Protein AF-A0A2N3WBT3-F1 (afdb_monomer_lite)

Foldseek 3Di:
DDPDPDPDDAAKDKDKDWDWDWDFQDPDDPDPDDDPVVRIDIWIWIWIFIDGRNHTDDIDTQTADPDRDPVSVVVVVVVVVCSVCVRVVNNVPD

Structure (mmCIF, N/CA/C/O backbone):
data_AF-A0A2N3WBT3-F1
#
_entry.id   AF-A0A2N3WBT3-F1
#
loop_
_atom_site.group_PDB
_atom_site.id
_atom_site.type_symbol
_atom_site.label_atom_id
_atom_site.label_alt_id
_atom_site.label_comp_id
_atom_site.label_asym_id
_atom_site.label_entity_id
_atom_site.label_seq_id
_atom_site.pdbx_PDB_ins_code
_atom_site.Cartn_x
_atom_site.Cartn_y
_atom_site.Cartn_z
_atom_site.occupancy
_atom_site.B_iso_or_equiv
_atom_site.auth_seq_id
_atom_site.auth_comp_id
_atom_site.auth_asym_id
_atom_site.auth_atom_id
_atom_site.pdbx_PDB_model_num
ATOM 1 N N . MET A 1 1 ? 11.697 -20.541 11.352 1.00 32.72 1 MET A N 1
ATOM 2 C CA . MET A 1 1 ? 11.231 -19.623 12.408 1.00 32.72 1 MET A CA 1
ATOM 3 C C . MET A 1 1 ? 10.527 -18.497 11.677 1.00 32.72 1 MET A C 1
ATOM 5 O O . MET A 1 1 ? 11.186 -17.541 11.301 1.00 32.72 1 MET A O 1
ATOM 9 N N . ASP A 1 2 ? 9.248 -18.692 11.357 1.00 43.50 2 ASP A N 1
ATOM 10 C CA . ASP A 1 2 ? 8.412 -17.657 10.740 1.00 43.50 2 ASP A CA 1
ATOM 11 C C . ASP A 1 2 ? 7.973 -16.700 11.843 1.00 43.50 2 ASP A C 1
ATOM 13 O O . ASP A 1 2 ? 7.192 -17.056 12.724 1.00 43.50 2 ASP A O 1
ATOM 17 N N . GLY A 1 3 ? 8.581 -15.519 11.863 1.00 46.62 3 GLY A N 1
ATOM 18 C CA . GLY A 1 3 ? 8.235 -14.455 12.790 1.00 46.62 3 GLY A CA 1
ATOM 19 C C . GLY A 1 3 ? 7.080 -13.631 12.242 1.00 46.62 3 GLY A C 1
ATOM 20 O O . GLY A 1 3 ? 7.323 -12.551 11.726 1.00 46.62 3 GLY A O 1
ATOM 21 N N . THR A 1 4 ? 5.847 -14.117 12.369 1.00 50.53 4 THR A N 1
ATOM 22 C CA . THR A 1 4 ? 4.629 -13.300 12.230 1.00 50.53 4 THR A CA 1
ATOM 23 C C . THR A 1 4 ? 3.536 -13.861 13.137 1.00 50.53 4 THR A C 1
ATOM 25 O O . THR A 1 4 ? 2.543 -14.402 12.671 1.00 50.53 4 THR A O 1
ATOM 28 N N . ASP A 1 5 ? 3.740 -13.771 14.447 1.00 47.66 5 ASP A N 1
ATOM 29 C CA . ASP A 1 5 ? 2.652 -13.906 15.424 1.00 47.66 5 ASP A CA 1
ATOM 30 C C . ASP A 1 5 ? 2.681 -12.654 16.305 1.00 47.66 5 ASP A C 1
ATOM 32 O O . ASP A 1 5 ? 2.968 -12.671 17.503 1.00 47.66 5 ASP A O 1
ATOM 36 N N . GLN A 1 6 ? 2.561 -11.505 15.637 1.00 58.66 6 GLN A N 1
ATOM 37 C CA . GLN A 1 6 ? 2.313 -10.247 16.320 1.00 58.66 6 GLN A CA 1
ATOM 38 C C . GLN A 1 6 ? 0.816 -10.265 16.646 1.00 58.66 6 GLN A C 1
ATOM 40 O O . GLN A 1 6 ? 0.036 -10.479 15.719 1.00 58.66 6 GLN A O 1
ATOM 45 N N . PRO A 1 7 ? 0.404 -10.106 17.918 1.00 57.28 7 PRO A N 1
ATOM 46 C CA . PRO A 1 7 ? -1.005 -10.192 18.285 1.00 57.28 7 PRO A CA 1
ATOM 47 C C . PRO A 1 7 ? -1.799 -9.226 17.409 1.00 57.28 7 PRO A C 1
ATOM 49 O O . PRO A 1 7 ? -1.482 -8.035 17.397 1.00 57.28 7 PRO A O 1
ATOM 52 N N . GLU A 1 8 ? -2.768 -9.752 16.651 1.00 67.44 8 GLU A N 1
ATOM 53 C CA . GLU A 1 8 ? -3.587 -8.955 15.739 1.00 67.44 8 GLU A CA 1
ATOM 54 C C . GLU A 1 8 ? -4.234 -7.828 16.551 1.00 67.44 8 GLU A C 1
ATOM 56 O O . GLU A 1 8 ? -5.015 -8.104 17.472 1.00 67.44 8 GLU A O 1
ATOM 61 N N . PRO A 1 9 ? -3.867 -6.558 16.303 1.00 71.19 9 PRO A N 1
ATOM 62 C CA . PRO A 1 9 ? -4.431 -5.457 17.056 1.00 71.19 9 PRO A CA 1
ATOM 63 C C . PRO A 1 9 ? -5.949 -5.463 16.871 1.00 71.19 9 PRO A C 1
ATOM 65 O O . PRO A 1 9 ? -6.449 -5.514 15.750 1.00 71.19 9 PRO A O 1
ATOM 68 N N . SER A 1 10 ? -6.702 -5.406 17.969 1.00 75.50 10 SER A N 1
ATOM 69 C CA . SER A 1 10 ? -8.150 -5.218 17.892 1.00 75.50 10 SER A CA 1
ATOM 70 C C . SER A 1 10 ? -8.461 -3.846 17.284 1.00 75.50 10 SER A C 1
ATOM 72 O O . SER A 1 10 ? -7.887 -2.848 17.727 1.00 75.50 10 SER A O 1
ATOM 74 N N . GLY A 1 11 ? -9.399 -3.783 16.338 1.00 85.12 11 GLY A N 1
ATOM 75 C CA . GLY A 1 11 ? -9.758 -2.561 15.614 1.00 85.12 11 GLY A CA 1
ATOM 76 C C . GLY A 1 11 ? -9.092 -2.462 14.241 1.00 85.12 11 GLY A C 1
ATOM 77 O O . GLY A 1 11 ? -8.759 -3.480 13.635 1.00 85.12 11 GLY A O 1
ATOM 78 N N . ARG A 1 12 ? -8.933 -1.232 13.739 1.00 91.19 12 ARG A N 1
ATOM 79 C CA . ARG A 1 12 ? -8.299 -0.965 12.443 1.00 91.19 12 ARG A CA 1
ATOM 80 C C . ARG A 1 12 ? -6.788 -0.917 12.576 1.00 91.19 12 ARG A C 1
ATOM 82 O O . ARG A 1 12 ? -6.267 -0.235 13.459 1.00 91.19 12 ARG A O 1
ATOM 89 N N . TRP A 1 13 ? -6.084 -1.592 11.680 1.00 90.31 13 TRP A N 1
ATOM 90 C CA . TRP A 1 13 ? -4.631 -1.529 11.605 1.00 90.31 13 TRP A CA 1
ATOM 91 C C . TRP A 1 13 ? -4.126 -1.776 10.187 1.00 90.31 13 TRP A C 1
ATOM 93 O O . TRP A 1 13 ? -4.795 -2.405 9.369 1.00 90.31 13 TRP A O 1
ATOM 103 N N . VAL A 1 14 ? -2.930 -1.267 9.903 1.00 92.06 14 VAL A N 1
ATOM 104 C CA . VAL A 1 14 ? -2.261 -1.422 8.611 1.00 92.06 14 VAL A CA 1
ATOM 105 C C . VAL A 1 14 ? -0.973 -2.214 8.789 1.00 92.06 14 VAL A C 1
ATOM 107 O O . VAL A 1 14 ? -0.127 -1.885 9.622 1.00 92.06 14 VAL A O 1
ATOM 110 N N . GLY A 1 15 ? -0.823 -3.273 8.001 1.00 91.75 15 GLY A N 1
ATOM 111 C CA . GLY A 1 15 ? 0.407 -4.039 7.856 1.00 91.75 15 GLY A CA 1
ATOM 112 C C . GLY A 1 15 ? 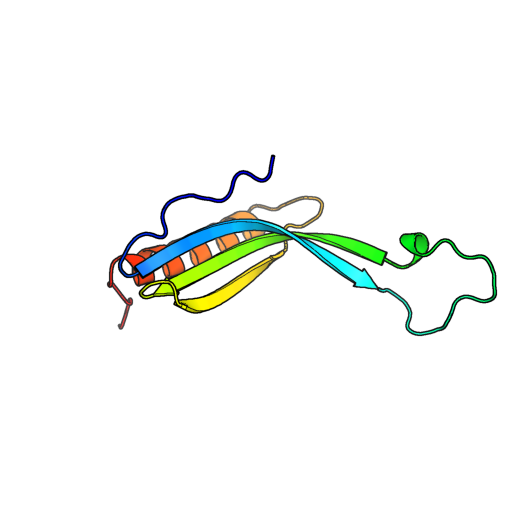1.182 -3.589 6.623 1.00 91.75 15 GLY A C 1
ATOM 113 O O . GLY A 1 15 ? 0.600 -3.398 5.559 1.00 91.75 15 GLY A O 1
ATOM 114 N N . VAL A 1 16 ? 2.501 -3.465 6.750 1.00 91.62 16 VAL A N 1
ATOM 115 C CA . VAL A 1 16 ? 3.400 -3.112 5.643 1.00 91.62 16 VAL A CA 1
ATOM 116 C C . VAL A 1 16 ? 4.470 -4.189 5.533 1.00 91.62 16 VAL A C 1
ATOM 118 O O . VAL A 1 16 ? 5.173 -4.466 6.507 1.00 91.62 16 VAL A O 1
ATOM 121 N N . ARG A 1 17 ? 4.594 -4.817 4.361 1.00 91.88 17 ARG A N 1
ATOM 122 C CA . ARG A 1 17 ? 5.593 -5.868 4.113 1.00 91.88 17 ARG A CA 1
ATOM 123 C C . ARG A 1 17 ? 6.234 -5.734 2.738 1.00 91.88 17 ARG A C 1
ATOM 125 O O . ARG A 1 17 ? 5.570 -5.373 1.772 1.00 91.88 17 ARG A O 1
ATOM 132 N N . LEU A 1 18 ? 7.513 -6.092 2.636 1.00 88.94 18 LEU A N 1
ATOM 133 C CA . LEU A 1 18 ? 8.152 -6.302 1.339 1.00 88.94 18 LEU A CA 1
ATOM 134 C C . LEU A 1 18 ? 7.564 -7.568 0.700 1.00 88.94 18 LEU A C 1
ATOM 136 O O . LEU A 1 18 ? 7.502 -8.623 1.333 1.00 88.94 18 LEU A O 1
ATOM 140 N N . HIS A 1 19 ? 7.136 -7.472 -0.552 1.00 90.25 19 HIS A N 1
ATOM 141 C CA . HIS A 1 19 ? 6.523 -8.560 -1.298 1.00 90.25 19 HIS A CA 1
ATOM 142 C C . HIS A 1 19 ? 7.058 -8.614 -2.729 1.00 90.25 19 HIS A C 1
ATOM 144 O O . HIS A 1 19 ? 7.024 -7.623 -3.454 1.00 90.25 19 HIS A O 1
ATOM 150 N N . HIS A 1 20 ? 7.517 -9.792 -3.148 1.00 87.12 20 HIS A N 1
ATOM 151 C CA . HIS A 1 20 ? 8.015 -10.023 -4.500 1.00 87.12 20 HIS A CA 1
ATOM 152 C C . HIS A 1 20 ? 6.919 -10.630 -5.369 1.00 87.12 20 HIS A C 1
ATOM 154 O O . HIS A 1 20 ? 6.441 -11.737 -5.099 1.00 87.12 20 HIS A O 1
ATOM 160 N N . ARG A 1 21 ? 6.534 -9.913 -6.425 1.00 85.88 21 ARG A N 1
ATOM 161 C CA . ARG A 1 21 ? 5.537 -10.377 -7.387 1.00 85.88 21 ARG A CA 1
ATOM 162 C C . ARG A 1 21 ? 6.245 -11.051 -8.556 1.00 85.88 21 ARG A C 1
ATOM 164 O O . ARG A 1 21 ? 7.049 -10.429 -9.243 1.00 85.88 21 ARG A O 1
ATOM 171 N N . HIS A 1 22 ? 5.945 -12.326 -8.772 1.00 83.38 22 HIS A N 1
ATOM 172 C CA . HIS A 1 22 ? 6.529 -13.121 -9.849 1.00 83.38 22 HIS A CA 1
ATOM 173 C C . HIS A 1 22 ? 5.608 -13.083 -11.068 1.00 83.38 22 HIS A C 1
ATOM 175 O O . HIS A 1 22 ? 4.444 -13.476 -10.979 1.00 83.38 22 HIS A O 1
ATO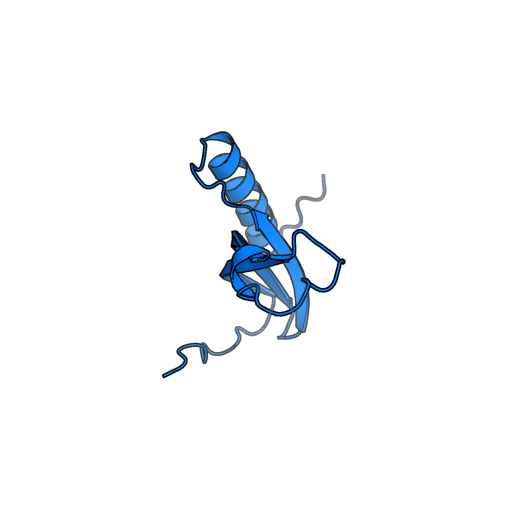M 181 N N . VAL A 1 23 ? 6.120 -12.603 -12.199 1.00 79.81 23 VAL A N 1
ATOM 182 C CA . VAL A 1 23 ? 5.396 -12.526 -13.472 1.00 79.81 23 VAL A CA 1
ATOM 183 C C . VAL A 1 23 ? 6.082 -13.441 -14.475 1.00 79.81 23 VAL A C 1
ATOM 185 O O . VAL A 1 23 ? 7.286 -13.334 -14.693 1.00 79.81 23 VAL A O 1
ATOM 188 N N . ARG A 1 24 ? 5.315 -14.337 -15.101 1.00 79.00 24 ARG A N 1
ATOM 189 C CA . ARG A 1 24 ? 5.816 -15.178 -16.191 1.00 79.00 24 ARG A CA 1
ATOM 190 C C . ARG A 1 24 ? 5.708 -14.442 -17.524 1.00 79.00 24 ARG A C 1
ATOM 192 O O . ARG A 1 24 ? 4.650 -13.918 -17.853 1.00 79.00 24 ARG A O 1
ATOM 199 N N . MET A 1 25 ? 6.805 -14.418 -18.272 1.00 67.81 25 MET A N 1
ATOM 200 C CA . MET A 1 25 ? 6.957 -13.772 -19.575 1.00 67.81 25 MET A CA 1
ATOM 201 C C . MET A 1 25 ? 6.894 -14.775 -20.743 1.00 67.81 25 MET A C 1
ATOM 203 O O . MET A 1 25 ? 7.612 -14.607 -21.712 1.00 67.81 25 MET A O 1
ATOM 207 N N . ASP A 1 26 ? 6.072 -15.827 -20.683 1.00 68.06 26 ASP A N 1
ATOM 208 C CA . ASP A 1 26 ? 5.544 -16.526 -21.875 1.00 68.06 26 ASP A CA 1
ATOM 209 C C . ASP A 1 26 ? 4.446 -17.524 -21.453 1.00 68.06 26 ASP A C 1
ATOM 211 O O . ASP A 1 26 ? 4.582 -18.198 -20.430 1.00 68.06 26 ASP A O 1
ATOM 215 N N . ASP A 1 27 ? 3.383 -17.653 -22.253 1.00 60.16 27 ASP A N 1
ATOM 216 C CA . ASP A 1 27 ? 2.361 -18.708 -22.096 1.00 60.16 27 ASP A CA 1
ATOM 217 C C . ASP A 1 27 ? 2.718 -19.968 -22.903 1.00 60.16 27 ASP A C 1
ATOM 219 O O . ASP A 1 27 ? 2.052 -21.006 -22.814 1.00 60.16 27 ASP A O 1
ATOM 223 N N . ARG A 1 28 ? 3.754 -19.890 -23.746 1.00 60.78 28 ARG A N 1
ATOM 224 C CA . ARG A 1 28 ? 4.199 -21.024 -24.550 1.00 60.78 28 ARG A CA 1
ATOM 225 C C . ARG A 1 28 ? 4.951 -22.000 -23.651 1.00 60.78 28 ARG A C 1
ATOM 227 O O . ARG A 1 28 ? 5.943 -21.610 -23.038 1.00 60.78 28 ARG A O 1
ATOM 234 N N . PRO A 1 29 ? 4.546 -23.282 -23.590 1.00 56.78 29 PRO A N 1
ATOM 235 C CA . PRO A 1 29 ? 5.365 -24.281 -22.932 1.00 56.78 29 PRO A CA 1
ATOM 236 C C . PRO A 1 29 ? 6.712 -24.301 -23.648 1.00 56.78 29 PRO A C 1
ATOM 238 O O . PRO A 1 29 ? 6.775 -24.565 -24.852 1.00 56.78 29 PRO A O 1
ATOM 241 N N . CYS A 1 30 ? 7.778 -23.978 -22.918 1.00 55.38 30 CYS A N 1
ATOM 242 C CA . CYS A 1 30 ? 9.132 -24.119 -23.418 1.00 55.38 30 CYS A CA 1
ATOM 243 C C . CYS A 1 30 ? 9.284 -25.497 -24.059 1.00 55.38 30 CYS A C 1
ATOM 245 O O . CYS A 1 30 ? 8.953 -26.519 -23.448 1.00 55.38 30 CYS A O 1
ATOM 247 N N . ALA A 1 31 ? 9.787 -25.531 -25.294 1.00 59.19 31 ALA A N 1
ATOM 248 C CA . ALA A 1 31 ? 10.260 -26.777 -25.868 1.00 59.19 31 ALA A CA 1
ATOM 249 C C . ALA A 1 31 ? 11.287 -27.374 -24.892 1.00 59.19 31 ALA A C 1
ATOM 251 O O . ALA A 1 31 ? 12.151 -26.665 -24.385 1.00 59.19 31 ALA A O 1
ATOM 252 N N . THR A 1 32 ? 11.107 -28.653 -24.572 1.00 60.12 32 THR A N 1
ATOM 253 C CA . THR A 1 32 ? 11.806 -29.437 -23.547 1.00 60.12 32 THR A CA 1
ATOM 254 C C . THR A 1 32 ? 13.222 -28.936 -23.220 1.00 60.12 32 THR A C 1
ATOM 256 O O . THR A 1 32 ? 14.126 -29.097 -24.035 1.00 60.12 32 THR A O 1
ATOM 259 N N . GLY A 1 33 ? 13.423 -28.390 -22.012 1.00 58.88 33 GLY A N 1
ATOM 260 C CA . GLY A 1 33 ? 14.761 -28.112 -21.467 1.00 58.88 33 GLY A CA 1
ATOM 261 C C . GLY A 1 33 ? 15.047 -26.690 -20.975 1.00 58.88 33 GLY A C 1
ATOM 262 O O . GLY A 1 33 ? 16.157 -26.467 -20.502 1.00 58.88 33 GLY A O 1
ATOM 263 N N . CYS A 1 34 ? 14.107 -25.742 -21.045 1.00 58.78 34 CYS A N 1
ATOM 264 C CA . CYS A 1 34 ? 14.324 -24.425 -20.433 1.00 58.78 34 CYS A CA 1
ATOM 265 C C . CYS A 1 34 ? 14.164 -24.495 -18.904 1.00 58.78 34 CYS A C 1
ATOM 267 O O . CYS A 1 34 ? 13.186 -25.088 -18.434 1.00 58.78 34 CYS A O 1
ATOM 269 N N . PRO A 1 35 ? 15.074 -23.888 -18.124 1.00 61.41 35 PRO A N 1
ATOM 270 C CA . PRO A 1 35 ? 14.845 -23.677 -16.704 1.00 61.41 35 PRO A CA 1
ATOM 271 C C . PRO A 1 35 ? 13.638 -22.745 -16.522 1.00 61.41 35 PRO A C 1
ATOM 273 O O . PRO A 1 35 ? 13.531 -21.702 -17.160 1.00 61.41 35 PRO A O 1
ATOM 276 N N . GLU A 1 36 ? 12.720 -23.131 -15.641 1.00 59.03 36 GLU A N 1
ATOM 277 C CA . GLU A 1 36 ? 11.506 -22.380 -15.283 1.00 59.03 36 GLU A CA 1
ATOM 278 C C . GLU A 1 36 ? 11.770 -20.931 -14.816 1.00 59.03 36 GLU A C 1
ATOM 280 O O . GLU A 1 36 ? 10.896 -20.063 -14.928 1.00 59.03 36 GLU A O 1
ATOM 285 N N . ASP A 1 37 ? 12.998 -20.663 -14.370 1.00 58.91 37 ASP A N 1
ATOM 286 C CA . ASP A 1 37 ? 13.473 -19.358 -13.912 1.00 58.91 37 ASP A CA 1
ATOM 287 C C . ASP A 1 37 ? 13.809 -18.380 -15.054 1.00 58.91 37 ASP A C 1
ATOM 289 O O . ASP A 1 37 ? 13.774 -17.172 -14.838 1.00 58.91 37 ASP A O 1
ATOM 293 N N . GLU A 1 38 ? 14.081 -18.847 -16.283 1.00 59.12 38 GLU A N 1
ATOM 294 C CA . GLU A 1 38 ? 14.424 -17.954 -17.413 1.00 59.12 38 GLU A CA 1
ATOM 295 C C . GLU A 1 38 ? 13.227 -17.141 -17.929 1.00 59.12 38 GLU A C 1
ATOM 297 O O . GLU A 1 38 ? 13.409 -16.132 -18.608 1.00 59.12 38 GLU A O 1
ATOM 302 N N . LEU A 1 39 ? 12.004 -17.554 -17.587 1.00 66.19 39 LEU A N 1
ATOM 303 C CA . LEU A 1 39 ? 10.771 -1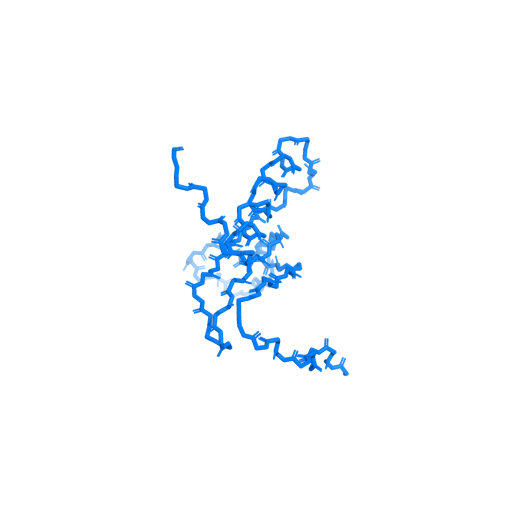6.880 -17.997 1.00 66.19 39 LEU A CA 1
ATOM 304 C C . LEU A 1 39 ? 10.046 -16.183 -16.847 1.00 66.19 39 LEU A C 1
ATOM 306 O O . LEU A 1 39 ? 8.973 -15.629 -17.071 1.00 66.19 39 LEU A O 1
ATOM 310 N N . THR A 1 40 ? 10.574 -16.212 -15.625 1.00 70.50 40 THR A N 1
ATOM 311 C CA . THR A 1 40 ? 9.904 -15.616 -14.464 1.00 70.50 40 THR A CA 1
ATOM 312 C C . THR A 1 40 ? 10.666 -14.380 -14.006 1.00 70.50 40 THR A C 1
ATOM 314 O O . THR A 1 40 ? 11.789 -14.476 -13.525 1.00 70.50 40 THR A O 1
ATOM 317 N N . VAL A 1 41 ? 10.046 -13.205 -14.117 1.00 77.44 41 VAL A N 1
ATOM 318 C CA . VAL A 1 41 ? 10.610 -11.954 -13.599 1.00 77.44 41 VAL A CA 1
ATOM 319 C C . VAL A 1 41 ? 10.014 -11.667 -12.227 1.00 77.44 41 VAL A C 1
ATOM 321 O O . VAL A 1 41 ? 8.794 -11.656 -12.055 1.00 77.44 41 VAL A O 1
ATOM 324 N N . SER A 1 42 ? 10.883 -11.464 -11.238 1.00 79.38 42 SER A N 1
ATOM 325 C CA . SER A 1 42 ? 10.498 -11.102 -9.875 1.00 79.38 42 SER A CA 1
ATOM 326 C C . SER A 1 42 ? 10.613 -9.593 -9.692 1.00 79.38 42 SER A C 1
ATOM 328 O O . SER A 1 42 ? 11.690 -9.027 -9.875 1.00 79.38 42 SER A O 1
ATOM 330 N N . TYR A 1 43 ? 9.505 -8.947 -9.336 1.00 80.69 43 TYR A N 1
ATOM 331 C CA . TYR A 1 43 ? 9.445 -7.515 -9.066 1.00 80.69 43 TYR A CA 1
ATOM 332 C C . TYR A 1 43 ? 9.284 -7.285 -7.563 1.00 80.69 43 TYR A C 1
ATOM 334 O O . TYR A 1 43 ? 8.265 -7.710 -7.000 1.00 80.69 43 TYR A O 1
ATOM 342 N N . PRO A 1 44 ? 10.252 -6.637 -6.891 1.00 86.25 44 PRO A N 1
ATOM 343 C CA . PRO A 1 44 ? 10.061 -6.221 -5.514 1.00 86.25 44 PRO A CA 1
ATOM 344 C C . PRO A 1 44 ? 8.969 -5.150 -5.455 1.00 86.25 44 PRO A C 1
ATOM 346 O O . PRO A 1 44 ? 8.806 -4.330 -6.355 1.00 86.25 44 PRO A O 1
ATOM 349 N N . GLY A 1 45 ? 8.202 -5.159 -4.380 1.00 89.81 45 GLY A N 1
ATOM 350 C CA . GLY A 1 45 ? 7.207 -4.139 -4.111 1.00 89.81 45 GLY A CA 1
ATOM 351 C C . GLY A 1 45 ? 6.825 -4.129 -2.645 1.00 89.81 45 GLY A C 1
ATOM 352 O O . GLY A 1 45 ? 7.14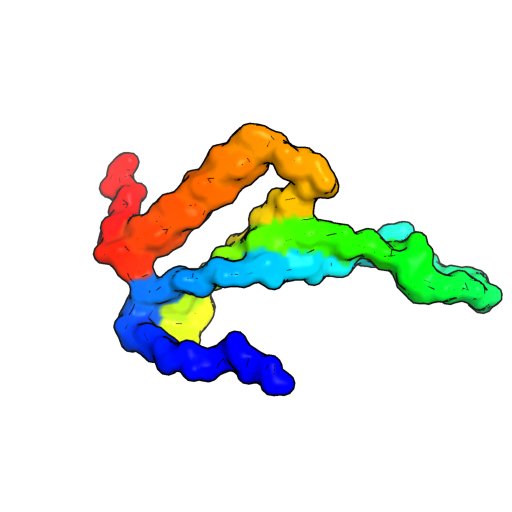9 -5.053 -1.897 1.00 89.81 45 GLY A O 1
ATOM 353 N N . ILE A 1 46 ? 6.137 -3.082 -2.223 1.00 90.56 46 ILE A N 1
ATOM 354 C CA . ILE A 1 46 ? 5.603 -2.970 -0.870 1.00 90.56 46 ILE A CA 1
ATOM 355 C C . ILE A 1 46 ? 4.128 -3.326 -0.923 1.00 90.56 46 ILE A C 1
ATOM 357 O O . ILE A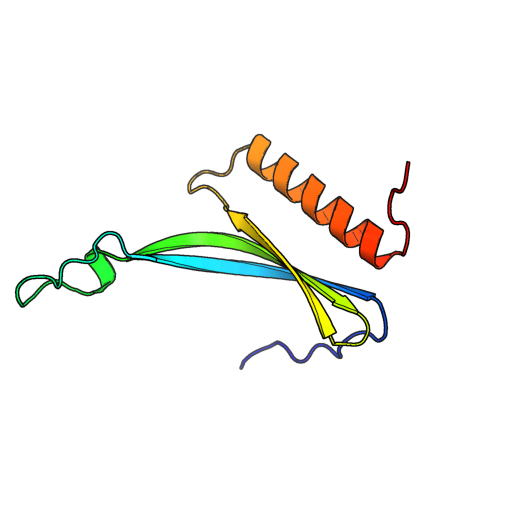 1 46 ? 3.371 -2.799 -1.732 1.00 90.56 46 ILE A O 1
ATOM 361 N N . LEU A 1 47 ? 3.727 -4.253 -0.063 1.00 93.38 47 LEU A N 1
ATOM 362 C CA . LEU A 1 47 ? 2.339 -4.626 0.125 1.00 93.38 47 LEU A CA 1
ATOM 363 C C . LEU A 1 47 ? 1.837 -3.986 1.414 1.00 93.38 47 LEU A C 1
ATOM 365 O O . LEU A 1 47 ? 2.343 -4.281 2.501 1.00 93.38 47 LEU A O 1
ATOM 369 N N . ILE A 1 48 ? 0.862 -3.101 1.254 1.00 94.00 48 ILE A N 1
ATOM 370 C CA . ILE A 1 48 ? 0.120 -2.459 2.330 1.00 94.00 48 ILE A CA 1
ATOM 371 C C . ILE A 1 48 ? -1.207 -3.206 2.452 1.00 94.00 48 ILE A C 1
ATOM 373 O O . ILE A 1 48 ? -1.972 -3.277 1.491 1.00 94.00 48 ILE A O 1
ATOM 377 N N . SER A 1 49 ? -1.463 -3.791 3.617 1.00 93.88 49 SER A N 1
ATOM 378 C CA . SER A 1 49 ? -2.682 -4.543 3.917 1.00 93.88 49 SER A CA 1
ATOM 379 C C . SER A 1 49 ? -3.421 -3.849 5.059 1.00 93.88 49 SER A C 1
ATOM 381 O O . SER A 1 49 ? -2.853 -3.675 6.137 1.00 93.88 49 SER A O 1
ATOM 383 N N . SER A 1 50 ? -4.674 -3.473 4.842 1.00 91.81 50 SER A N 1
ATOM 384 C CA . SER A 1 50 ? -5.540 -2.844 5.840 1.00 91.81 50 SER A CA 1
ATOM 385 C C . SER A 1 50 ? -6.471 -3.894 6.435 1.00 91.81 50 SER A C 1
ATOM 387 O O . SER A 1 50 ? -7.114 -4.642 5.694 1.00 91.81 50 SER A O 1
ATOM 389 N N . TYR A 1 51 ? -6.571 -3.939 7.761 1.00 92.12 51 TYR A N 1
ATOM 390 C CA . TYR A 1 51 ? -7.389 -4.905 8.489 1.00 92.12 51 TYR A CA 1
ATOM 391 C C . TYR A 1 51 ? -8.333 -4.207 9.460 1.00 92.12 51 TYR A C 1
ATOM 393 O O . TYR A 1 51 ? -7.904 -3.318 10.194 1.00 92.12 51 TYR A O 1
ATOM 401 N N . ASP A 1 52 ? -9.596 -4.624 9.502 1.00 90.69 52 ASP A N 1
ATOM 402 C CA . ASP A 1 52 ? -10.595 -4.162 10.471 1.00 90.69 52 ASP A CA 1
ATOM 403 C C . ASP A 1 52 ? -11.083 -5.360 11.295 1.00 90.69 52 ASP A C 1
ATOM 405 O O . ASP A 1 52 ? -11.659 -6.305 10.763 1.00 90.69 52 ASP A O 1
ATOM 409 N N . ASN A 1 53 ? -10.808 -5.357 12.602 1.00 88.25 53 ASN A N 1
ATOM 410 C CA . ASN A 1 53 ? -11.146 -6.455 13.520 1.00 88.25 53 ASN A CA 1
ATOM 411 C C . ASN A 1 53 ? -10.615 -7.831 13.072 1.00 88.25 53 ASN A C 1
ATOM 413 O O . ASN A 1 53 ? -11.276 -8.850 13.264 1.00 88.25 53 ASN A O 1
ATOM 417 N N . GLY A 1 54 ? -9.414 -7.849 12.486 1.00 86.12 54 GLY A N 1
ATOM 418 C CA . GLY A 1 54 ? -8.765 -9.065 11.981 1.00 86.12 54 GLY A CA 1
ATOM 419 C C . GLY A 1 54 ? -9.230 -9.494 10.585 1.00 86.12 54 GLY A C 1
ATOM 420 O O . GLY A 1 54 ? -8.663 -10.420 10.012 1.00 86.12 54 GLY A O 1
ATOM 421 N N . GLU A 1 55 ? -10.217 -8.818 9.993 1.00 88.81 55 GLU A N 1
ATOM 422 C CA . GLU A 1 55 ? -10.611 -9.055 8.606 1.00 88.81 55 GLU A CA 1
ATOM 423 C C . GLU A 1 55 ? -9.792 -8.172 7.667 1.00 88.81 55 GLU A C 1
ATOM 425 O O . GLU A 1 55 ? -9.695 -6.963 7.866 1.00 88.81 55 GLU A O 1
ATOM 430 N N . LEU A 1 56 ? -9.213 -8.772 6.628 1.00 91.06 56 LEU A N 1
ATOM 431 C CA . LEU A 1 56 ? -8.533 -8.035 5.570 1.00 91.06 56 LEU A CA 1
ATOM 432 C C . LEU A 1 56 ? -9.563 -7.278 4.724 1.00 91.06 56 LEU A C 1
ATO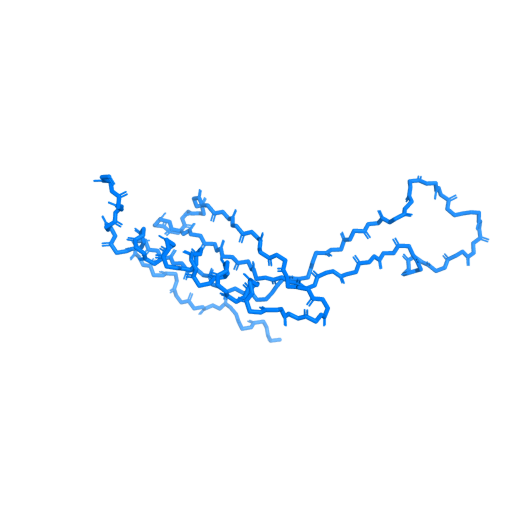M 434 O O . LEU A 1 56 ? -10.363 -7.899 4.025 1.00 91.06 56 LEU A O 1
ATOM 438 N N . VAL A 1 57 ? -9.515 -5.948 4.758 1.00 93.06 57 VAL A N 1
ATOM 439 C CA . VAL A 1 57 ? -10.473 -5.089 4.042 1.00 93.06 57 VAL A CA 1
ATOM 440 C C . VAL A 1 57 ? -9.903 -4.494 2.758 1.00 93.06 57 VAL A C 1
ATOM 442 O O . VAL A 1 57 ? -10.651 -4.232 1.819 1.00 93.06 57 VAL A O 1
ATOM 445 N N . GLU A 1 58 ? -8.588 -4.288 2.693 1.00 91.69 58 GLU A N 1
ATOM 446 C CA . GLU A 1 58 ? -7.917 -3.738 1.516 1.00 91.69 58 GLU A CA 1
ATOM 447 C C . GLU A 1 58 ? -6.486 -4.275 1.416 1.00 91.69 58 GLU A C 1
ATOM 449 O O . GLU A 1 58 ? -5.782 -4.390 2.419 1.00 91.69 58 GLU A O 1
ATOM 454 N N . GLU A 1 59 ? -6.033 -4.557 0.193 1.00 93.31 59 GLU A N 1
ATOM 455 C CA . GLU A 1 59 ? -4.617 -4.750 -0.115 1.00 93.31 59 GLU A CA 1
ATOM 456 C C . GLU A 1 59 ? -4.207 -3.879 -1.295 1.00 93.31 59 GLU A C 1
ATOM 458 O O . GLU A 1 59 ? -4.855 -3.873 -2.345 1.00 93.31 59 GLU A O 1
ATOM 463 N N . ARG A 1 60 ? -3.080 -3.185 -1.137 1.00 92.00 60 ARG A N 1
ATOM 464 C CA . ARG A 1 60 ? -2.453 -2.383 -2.184 1.00 92.00 60 ARG A CA 1
ATOM 465 C C . ARG A 1 60 ? -0.997 -2.783 -2.340 1.00 92.00 60 ARG A C 1
ATOM 467 O O . ARG A 1 60 ? -0.223 -2.766 -1.385 1.00 92.00 60 ARG A O 1
ATOM 474 N N . TRP A 1 61 ? -0.634 -3.163 -3.561 1.00 91.50 61 TRP A N 1
ATOM 475 C CA . TRP A 1 61 ? 0.738 -3.504 -3.917 1.00 91.50 61 TRP A CA 1
ATOM 476 C C . TRP A 1 61 ? 1.360 -2.379 -4.735 1.00 91.50 61 TRP A C 1
ATOM 478 O O . TRP A 1 61 ? 0.836 -2.012 -5.788 1.00 91.50 61 TRP A O 1
ATOM 488 N N . ILE A 1 62 ? 2.487 -1.873 -4.250 1.00 89.50 62 ILE A N 1
ATOM 489 C CA . ILE A 1 62 ? 3.227 -0.757 -4.826 1.00 89.50 62 ILE A CA 1
ATOM 490 C C . ILE A 1 62 ? 4.523 -1.320 -5.407 1.00 89.50 62 ILE A C 1
ATOM 492 O O . ILE A 1 62 ? 5.324 -1.867 -4.643 1.00 89.50 62 ILE A O 1
ATOM 496 N N . PRO A 1 63 ? 4.734 -1.251 -6.731 1.00 87.62 63 PRO A N 1
ATOM 497 C CA . PRO A 1 63 ? 5.977 -1.712 -7.329 1.00 87.62 63 PRO A CA 1
ATOM 498 C C . PRO A 1 63 ? 7.138 -0.846 -6.841 1.00 87.62 63 PRO A C 1
ATOM 500 O O . PRO A 1 63 ? 7.035 0.375 -6.827 1.00 87.62 63 PRO A O 1
ATOM 503 N N . LEU A 1 64 ? 8.250 -1.482 -6.481 1.00 83.75 64 LEU A N 1
ATOM 504 C CA . LEU A 1 64 ? 9.529 -0.800 -6.338 1.00 83.75 64 LEU A CA 1
ATOM 505 C C . LEU A 1 64 ? 10.328 -1.075 -7.610 1.00 83.75 64 LEU A C 1
ATOM 507 O O . LEU A 1 64 ? 10.582 -2.233 -7.959 1.00 83.75 64 LEU A O 1
ATOM 511 N N . GLY A 1 65 ? 10.685 -0.014 -8.332 1.00 75.06 65 GLY A N 1
ATOM 512 C CA . GLY A 1 65 ? 11.574 -0.118 -9.484 1.00 75.06 65 GLY A CA 1
ATOM 513 C C . GLY A 1 65 ? 12.914 -0.763 -9.110 1.00 75.06 65 GLY A C 1
ATOM 514 O O . GLY A 1 65 ? 13.327 -0.757 -7.951 1.00 75.06 65 GLY A O 1
ATOM 515 N N . ALA A 1 66 ? 13.618 -1.319 -10.102 1.00 73.12 66 ALA A N 1
ATOM 516 C CA . ALA A 1 66 ? 14.975 -1.844 -9.898 1.00 73.12 66 ALA A CA 1
ATOM 517 C C . ALA A 1 66 ? 15.952 -0.750 -9.424 1.00 73.12 66 ALA A C 1
ATOM 519 O O . ALA A 1 66 ? 16.888 -1.030 -8.679 1.00 73.12 66 ALA A O 1
ATOM 520 N N . GLU A 1 67 ? 15.692 0.491 -9.835 1.00 80.31 67 GLU A N 1
ATOM 521 C CA . GLU A 1 67 ? 16.306 1.711 -9.324 1.00 80.31 67 GLU A CA 1
ATOM 522 C C . GLU A 1 67 ? 15.161 2.615 -8.842 1.00 80.31 67 GLU A C 1
ATOM 524 O O . GLU A 1 67 ? 14.536 3.269 -9.677 1.00 80.31 67 GLU A O 1
ATOM 529 N N . PRO A 1 68 ? 14.804 2.591 -7.543 1.00 76.44 68 PRO A N 1
ATOM 530 C CA . PRO A 1 68 ? 13.718 3.416 -7.028 1.00 76.44 68 PRO A CA 1
ATOM 531 C C . PRO A 1 68 ? 14.055 4.900 -7.198 1.00 76.44 68 PRO A C 1
ATOM 533 O O . PRO A 1 68 ? 15.181 5.334 -6.931 1.00 76.44 68 PRO A O 1
ATOM 536 N N . SER A 1 69 ? 13.074 5.653 -7.677 1.00 84.44 69 SER A N 1
ATOM 537 C CA . SER A 1 69 ? 13.147 7.091 -7.916 1.00 84.44 69 SER A CA 1
ATOM 538 C C . SER A 1 69 ? 12.450 7.884 -6.805 1.00 84.44 69 SER A C 1
ATOM 540 O O . SER A 1 69 ? 11.700 7.331 -6.006 1.00 84.44 69 SER A O 1
ATOM 542 N N . GLU A 1 70 ? 12.660 9.202 -6.780 1.00 87.12 70 GLU A N 1
ATOM 543 C CA . GLU A 1 70 ? 11.940 10.098 -5.862 1.00 87.12 70 GLU A CA 1
ATOM 544 C C . GLU A 1 70 ? 10.416 10.040 -6.087 1.00 87.12 70 GLU A C 1
ATOM 546 O O . GLU A 1 70 ? 9.655 10.068 -5.126 1.00 87.12 70 GLU A O 1
ATOM 551 N N . GLU A 1 71 ? 9.961 9.856 -7.332 1.00 85.94 71 GLU A N 1
ATOM 552 C CA . GLU A 1 71 ? 8.535 9.677 -7.646 1.00 85.94 71 GLU A CA 1
ATOM 553 C C . GLU A 1 71 ? 7.970 8.379 -7.039 1.00 85.94 71 GLU A C 1
ATOM 555 O O . GLU A 1 71 ? 6.819 8.349 -6.597 1.00 85.94 71 GLU A O 1
ATOM 560 N N . ASP A 1 72 ? 8.775 7.310 -6.976 1.00 83.44 72 ASP A N 1
ATOM 561 C CA . ASP A 1 72 ? 8.376 6.052 -6.332 1.00 83.44 72 ASP A CA 1
ATOM 562 C C . ASP A 1 72 ? 8.262 6.220 -4.808 1.00 83.44 72 ASP A C 1
ATOM 564 O O . ASP A 1 72 ? 7.330 5.693 -4.191 1.00 83.44 72 ASP A O 1
ATOM 568 N N . ASP A 1 73 ? 9.180 6.982 -4.205 1.00 87.81 73 ASP A N 1
ATOM 569 C CA . ASP A 1 73 ? 9.151 7.310 -2.778 1.00 87.81 73 ASP A CA 1
ATOM 570 C C . ASP A 1 73 ? 7.919 8.160 -2.427 1.00 87.81 73 ASP A C 1
ATOM 572 O O . ASP A 1 73 ? 7.215 7.858 -1.459 1.00 87.81 73 ASP A O 1
ATOM 576 N N . GLU A 1 74 ? 7.612 9.188 -3.224 1.00 90.50 74 GLU A N 1
ATOM 577 C CA . GLU A 1 74 ? 6.413 10.017 -3.048 1.00 90.50 74 GLU A CA 1
ATOM 578 C C . GLU A 1 74 ? 5.130 9.183 -3.173 1.00 90.50 74 GLU A C 1
ATOM 580 O O . GLU A 1 74 ? 4.258 9.248 -2.301 1.00 90.50 74 GLU A O 1
ATOM 585 N N . ALA A 1 75 ? 5.038 8.322 -4.192 1.00 87.38 75 ALA A N 1
ATOM 586 C CA . ALA A 1 75 ? 3.890 7.435 -4.383 1.00 87.38 75 ALA A CA 1
ATOM 587 C C . ALA A 1 75 ? 3.709 6.442 -3.221 1.00 87.38 75 ALA A C 1
ATOM 589 O O . ALA A 1 75 ? 2.579 6.111 -2.843 1.00 87.38 75 ALA A O 1
ATOM 590 N N . LEU A 1 76 ? 4.808 5.959 -2.637 1.00 88.19 76 LEU A N 1
ATOM 591 C CA . LEU A 1 76 ? 4.779 5.109 -1.452 1.00 88.19 76 LEU A CA 1
ATOM 592 C C . LEU A 1 76 ? 4.299 5.879 -0.217 1.00 88.19 76 LEU A C 1
ATOM 594 O O . LEU A 1 76 ? 3.438 5.386 0.519 1.00 88.19 76 LEU A O 1
ATOM 598 N N . ILE A 1 77 ? 4.849 7.071 0.019 1.00 91.12 77 ILE A N 1
ATOM 599 C CA . ILE A 1 77 ? 4.492 7.925 1.157 1.00 91.12 77 ILE A CA 1
ATOM 600 C C . ILE A 1 77 ? 3.008 8.282 1.110 1.00 91.12 77 ILE A C 1
ATOM 602 O O . ILE A 1 77 ? 2.333 8.205 2.138 1.00 91.12 77 ILE A O 1
ATOM 606 N N . ASP A 1 78 ? 2.485 8.619 -0.065 1.00 91.62 78 ASP A N 1
ATOM 607 C CA . ASP A 1 78 ? 1.081 8.976 -0.248 1.00 91.62 78 ASP A CA 1
ATOM 608 C C . ASP A 1 78 ? 0.149 7.813 0.085 1.00 91.62 78 ASP A C 1
ATOM 610 O O . ASP A 1 78 ? -0.781 7.971 0.879 1.00 91.62 78 ASP A O 1
ATOM 614 N N . GLN A 1 79 ? 0.450 6.614 -0.410 1.00 91.06 79 GLN A N 1
ATOM 615 C CA . GLN A 1 79 ? -0.367 5.435 -0.123 1.00 91.06 79 GLN A CA 1
ATOM 616 C C . GLN A 1 79 ? -0.272 4.981 1.337 1.00 91.06 79 GLN A C 1
ATOM 618 O O . GLN A 1 79 ? -1.280 4.585 1.930 1.00 91.06 79 GLN A O 1
ATOM 623 N N . LEU A 1 80 ? 0.912 5.078 1.951 1.00 91.62 80 LEU A N 1
ATOM 624 C CA . LEU A 1 80 ? 1.076 4.834 3.386 1.00 91.62 80 LEU A CA 1
ATOM 625 C C . LEU A 1 80 ? 0.274 5.839 4.211 1.00 91.62 80 LEU A C 1
ATOM 627 O O . LEU A 1 80 ? -0.392 5.457 5.170 1.00 91.62 80 LEU A O 1
ATOM 631 N N . ARG A 1 81 ? 0.318 7.118 3.837 1.00 92.12 81 ARG A N 1
ATOM 632 C CA . ARG A 1 81 ? -0.405 8.195 4.513 1.00 92.12 81 ARG A CA 1
ATOM 633 C C . ARG A 1 81 ? -1.913 7.975 4.463 1.00 92.12 81 ARG A C 1
ATOM 635 O O . ARG A 1 81 ? -2.554 8.050 5.508 1.00 92.12 81 ARG A O 1
ATOM 642 N N . GLU A 1 82 ? -2.462 7.625 3.303 1.00 92.00 82 GLU A N 1
ATOM 643 C CA . GLU A 1 82 ? -3.876 7.254 3.167 1.00 92.00 82 GLU A CA 1
ATOM 644 C C . GLU A 1 82 ? -4.255 6.067 4.060 1.00 92.00 82 GLU A C 1
ATOM 646 O O . GLU A 1 82 ? -5.260 6.119 4.772 1.00 92.00 82 GLU A O 1
ATOM 651 N N . ALA A 1 83 ? -3.442 5.006 4.060 1.00 90.69 83 ALA A N 1
ATOM 652 C CA . ALA A 1 83 ? -3.706 3.820 4.871 1.00 90.69 83 ALA A CA 1
ATOM 653 C C . ALA A 1 83 ? -3.660 4.141 6.378 1.00 90.69 83 ALA A C 1
ATOM 655 O O . ALA A 1 83 ? -4.519 3.703 7.147 1.00 90.69 83 ALA A O 1
ATOM 656 N N . LEU A 1 84 ? -2.695 4.956 6.812 1.00 90.06 84 LEU A N 1
ATOM 657 C CA . LEU A 1 84 ? -2.572 5.387 8.206 1.00 90.06 84 LEU A CA 1
ATOM 658 C C . LEU A 1 84 ? -3.728 6.293 8.641 1.00 90.06 84 LEU A C 1
ATOM 660 O O . LEU A 1 84 ? -4.219 6.165 9.762 1.00 90.06 84 LEU A O 1
ATOM 664 N N . TRP A 1 85 ? -4.200 7.183 7.772 1.00 91.75 85 TRP A N 1
ATOM 665 C CA . TRP A 1 85 ? -5.388 7.995 8.040 1.00 91.75 85 TRP A CA 1
ATOM 666 C C . TRP A 1 85 ? -6.646 7.140 8.182 1.00 91.75 85 TRP A C 1
ATOM 668 O O . TRP A 1 85 ? -7.385 7.287 9.159 1.00 91.75 85 TRP A O 1
ATOM 678 N N . TRP A 1 86 ? -6.822 6.158 7.297 1.00 89.50 86 TRP A N 1
ATOM 679 C CA . TRP A 1 86 ? -7.884 5.165 7.430 1.00 89.50 86 TRP A CA 1
ATOM 680 C C . TRP A 1 86 ? -7.824 4.417 8.774 1.00 89.50 86 TRP A C 1
ATOM 682 O O . TRP A 1 86 ? -8.853 4.271 9.447 1.00 89.50 86 TRP A O 1
ATOM 692 N N . GLN A 1 87 ? -6.624 4.003 9.202 1.00 88.56 87 GLN A N 1
ATOM 693 C CA . GLN A 1 87 ? -6.401 3.351 10.497 1.00 88.56 87 GLN A CA 1
ATOM 694 C C . GLN A 1 87 ? -6.815 4.246 11.673 1.00 88.56 87 GLN A C 1
ATOM 696 O O . GLN A 1 87 ? -7.397 3.758 12.641 1.00 88.56 87 GLN A O 1
ATOM 701 N N . LEU A 1 88 ? -6.539 5.549 11.592 1.00 88.25 88 LEU A N 1
ATOM 702 C CA . LEU A 1 88 ? -6.908 6.525 12.621 1.00 88.25 88 LEU A CA 1
ATOM 703 C C . LEU A 1 88 ? -8.412 6.845 12.643 1.00 88.25 88 LEU A C 1
ATOM 705 O O . LEU A 1 88 ? -8.882 7.494 13.575 1.00 88.25 88 LEU A O 1
ATOM 709 N N . GLY A 1 89 ? -9.174 6.383 11.648 1.00 81.88 89 GLY A N 1
ATOM 710 C CA . GLY A 1 89 ? -10.586 6.727 11.487 1.00 81.88 89 GLY A CA 1
ATOM 711 C C . GLY A 1 89 ? -10.813 8.107 10.864 1.00 81.88 89 GLY A C 1
ATOM 712 O O . GLY A 1 89 ? -11.964 8.474 10.641 1.00 81.88 89 GLY A O 1
ATOM 713 N N . ASP A 1 90 ? -9.742 8.826 10.521 1.00 69.00 90 ASP A N 1
ATOM 714 C CA . ASP A 1 90 ? -9.783 10.037 9.705 1.00 69.00 90 ASP A CA 1
ATOM 715 C C . ASP A 1 90 ? -9.804 9.608 8.237 1.00 69.00 90 ASP A C 1
ATOM 717 O O . ASP A 1 90 ? -8.797 9.587 7.540 1.00 69.00 90 ASP A O 1
ATOM 721 N N . SER A 1 91 ? -10.975 9.215 7.743 1.00 58.53 91 SER A N 1
ATOM 722 C CA . SER A 1 91 ? -11.170 9.234 6.292 1.00 58.53 91 SER A CA 1
ATOM 723 C C . SER A 1 91 ? -11.139 10.710 5.901 1.00 58.53 91 SER A C 1
ATOM 725 O O . SER A 1 91 ? -11.989 11.459 6.378 1.00 58.53 91 SER A O 1
ATOM 727 N N . GLN A 1 92 ? -10.145 11.159 5.125 1.00 53.12 92 GLN A N 1
ATOM 728 C CA . GLN A 1 92 ? -10.188 12.494 4.524 1.00 53.12 92 GLN A CA 1
ATOM 729 C C . GLN A 1 92 ? -11.368 12.535 3.545 1.00 53.12 92 GLN A C 1
ATOM 731 O O . GLN A 1 92 ? -11.230 12.284 2.356 1.00 53.12 92 GLN A O 1
ATOM 736 N N . ASP A 1 93 ? -12.551 12.780 4.089 1.00 48.03 93 ASP A N 1
ATOM 737 C CA . ASP A 1 93 ? -13.782 13.049 3.370 1.00 48.03 93 ASP A CA 1
ATOM 738 C C . ASP A 1 93 ? -13.910 14.577 3.328 1.00 48.03 93 ASP A C 1
ATOM 740 O O . ASP A 1 93 ? -14.411 15.197 4.271 1.00 48.03 93 ASP A O 1
ATOM 744 N N . SER A 1 94 ? -13.312 15.205 2.308 1.00 37.38 94 SER A N 1
ATOM 745 C CA . SER A 1 94 ? -13.617 16.570 1.829 1.00 37.38 94 SER A CA 1
ATOM 746 C C . SER A 1 94 ? -12.929 16.874 0.504 1.00 37.38 94 SER A C 1
ATOM 748 O O . SER A 1 94 ? -11.686 16.757 0.444 1.00 37.38 94 SER A O 1
#

Radius of gyration: 17.73 Å; chains: 1; bounding box: 30×46×44 Å

Sequence (94 aa):
MDGTDQPEPSGRWVGVRLHHRHVRMDDRPCATGCPEDELTVSYPGILISSYDNGELVEERWIPLGAEPSEEDDEALIDQLREALWWQLGDSQDS

Secondary structure (DSSP, 8-state):
---------SSEEEEEEEEEEEEES--SPPSTT--GGGGEEEEEEEEEEEEETTEEEEEEEEEPPSS--HHHHHHHHHHHHHHHHHHHT-----

Organism: NCBI:txid2576905

pLDDT: mean 78.01, std 15.61, range [32.72, 94.0]